Protein AF-A0A0Q7D150-F1 (afdb_monomer)

Radius of gyration: 13.7 Å; Cα contacts (8 Å, |Δi|>4): 30; chains: 1; bounding box: 31×14×39 Å

Structure (mmCIF, N/CA/C/O backbone):
data_AF-A0A0Q7D150-F1
#
_entry.id   AF-A0A0Q7D150-F1
#
loop_
_atom_site.group_PDB
_atom_site.id
_atom_site.type_symbol
_atom_site.label_atom_id
_atom_site.label_alt_id
_atom_site.label_comp_id
_atom_site.label_asym_id
_atom_site.label_entity_id
_atom_site.label_seq_id
_atom_site.pdbx_PDB_ins_code
_atom_site.Cartn_x
_atom_site.Cartn_y
_atom_site.Cartn_z
_atom_site.occupancy
_atom_site.B_iso_or_equiv
_atom_site.auth_seq_id
_atom_site.auth_comp_id
_atom_site.auth_asym_id
_atom_site.auth_atom_id
_atom_site.pdbx_PDB_model_num
ATOM 1 N N . MET A 1 1 ? 10.434 1.242 -22.261 1.00 45.94 1 MET A N 1
ATOM 2 C CA . MET A 1 1 ? 10.090 1.856 -20.962 1.00 45.94 1 MET A CA 1
ATOM 3 C C . MET A 1 1 ? 11.376 2.110 -20.198 1.00 45.94 1 MET A C 1
ATOM 5 O O . MET A 1 1 ? 12.152 1.176 -20.050 1.00 45.94 1 MET A O 1
ATOM 9 N N . SER A 1 2 ? 11.627 3.341 -19.756 1.00 51.25 2 SER A N 1
ATOM 10 C CA . SER A 1 2 ? 12.771 3.637 -18.887 1.00 51.25 2 SER A CA 1
ATOM 11 C C . SER A 1 2 ? 12.504 3.114 -17.466 1.00 51.25 2 SER A C 1
ATOM 13 O O . SER A 1 2 ? 11.375 3.256 -16.989 1.00 51.25 2 SER A O 1
ATOM 15 N N . PRO A 1 3 ? 13.509 2.568 -16.758 1.00 53.75 3 PRO A N 1
ATOM 16 C CA . PRO A 1 3 ? 13.354 2.062 -15.386 1.00 53.75 3 PRO A CA 1
ATOM 17 C C . PRO A 1 3 ? 12.913 3.146 -14.384 1.00 53.75 3 PRO A C 1
ATOM 19 O O . PRO A 1 3 ? 12.323 2.837 -13.356 1.00 53.75 3 PRO A O 1
ATOM 22 N N . ALA A 1 4 ? 13.103 4.425 -14.721 1.00 61.97 4 ALA A N 1
ATOM 23 C CA . ALA A 1 4 ? 12.669 5.572 -13.923 1.00 61.97 4 ALA A CA 1
ATOM 24 C C . ALA A 1 4 ? 11.143 5.825 -13.914 1.00 61.97 4 ALA A C 1
ATOM 26 O O . ALA A 1 4 ? 10.685 6.720 -13.210 1.00 61.97 4 ALA A O 1
ATOM 27 N N . SER A 1 5 ? 10.345 5.092 -14.702 1.00 81.50 5 SER A N 1
ATOM 28 C CA . SER A 1 5 ? 8.888 5.304 -14.794 1.00 81.50 5 SER A CA 1
ATOM 29 C C . SER A 1 5 ? 8.053 4.337 -13.949 1.00 81.50 5 SER A C 1
ATOM 31 O O . SER A 1 5 ? 6.825 4.456 -13.935 1.00 81.50 5 SER A O 1
ATOM 33 N N . ILE A 1 6 ? 8.679 3.375 -13.262 1.00 86.69 6 ILE A N 1
ATOM 34 C CA . ILE A 1 6 ? 7.952 2.445 -12.394 1.00 86.69 6 ILE A CA 1
ATOM 35 C C . ILE A 1 6 ? 7.438 3.215 -11.162 1.00 86.69 6 ILE A C 1
ATOM 37 O O . ILE A 1 6 ? 8.221 3.910 -10.513 1.00 86.69 6 ILE A O 1
ATOM 41 N N . PRO A 1 7 ? 6.138 3.128 -10.815 1.00 90.50 7 PRO A N 1
ATOM 42 C CA . PRO A 1 7 ? 5.617 3.780 -9.622 1.00 90.50 7 PRO A CA 1
ATOM 43 C C . PRO A 1 7 ? 6.282 3.205 -8.366 1.00 90.50 7 PRO A C 1
ATOM 45 O O . PRO A 1 7 ? 6.529 1.998 -8.309 1.00 90.50 7 PRO A O 1
ATOM 48 N N . PRO A 1 8 ? 6.527 4.021 -7.332 1.00 91.06 8 PRO A N 1
ATOM 49 C CA . PRO A 1 8 ? 7.043 3.511 -6.071 1.00 91.06 8 PRO A CA 1
ATOM 50 C C . PRO A 1 8 ? 6.023 2.563 -5.409 1.00 91.06 8 PRO A C 1
ATOM 52 O O . PRO A 1 8 ? 4.817 2.808 -5.519 1.00 91.06 8 PRO A O 1
ATOM 55 N N . PRO A 1 9 ? 6.474 1.502 -4.710 1.00 92.69 9 PRO A N 1
ATOM 56 C CA . PRO A 1 9 ? 5.589 0.666 -3.904 1.0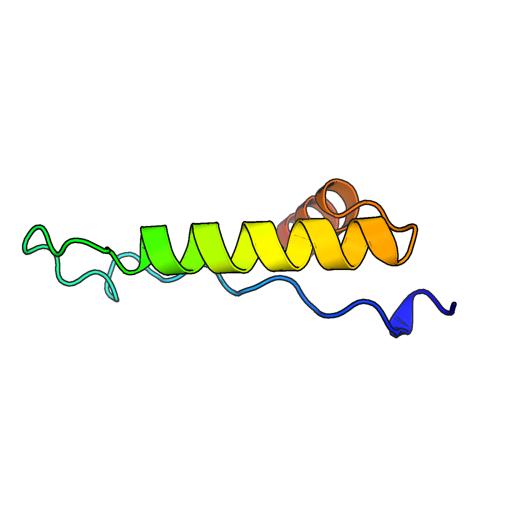0 92.69 9 PRO A CA 1
ATOM 57 C C . PRO A 1 9 ? 4.916 1.473 -2.787 1.00 92.69 9 PRO A C 1
ATOM 59 O O . PRO A 1 9 ? 5.485 2.479 -2.339 1.00 92.69 9 PRO A O 1
ATOM 62 N N . PRO A 1 10 ? 3.732 1.032 -2.321 1.00 94.44 10 PRO A N 1
ATOM 63 C CA . PRO A 1 10 ? 3.058 1.651 -1.190 1.00 94.44 10 PRO A CA 1
ATOM 64 C C . PRO A 1 10 ? 3.922 1.572 0.071 1.00 94.44 10 PRO A C 1
ATOM 66 O O . PRO A 1 10 ? 4.645 0.601 0.296 1.00 94.44 10 PRO A O 1
ATOM 69 N N . THR A 1 11 ? 3.836 2.604 0.903 1.00 91.88 11 THR A N 1
ATOM 70 C CA . THR A 1 11 ? 4.509 2.634 2.203 1.00 91.88 11 THR A CA 1
ATOM 71 C C . THR A 1 11 ? 3.757 1.743 3.182 1.00 91.88 11 THR A C 1
ATOM 73 O O . THR A 1 11 ? 2.536 1.849 3.302 1.00 91.88 11 THR A O 1
ATOM 76 N N . ARG A 1 12 ? 4.481 0.870 3.890 1.00 91.31 12 ARG A N 1
ATOM 77 C CA . ARG A 1 12 ? 3.891 0.047 4.947 1.00 91.31 12 ARG A CA 1
ATOM 78 C C . ARG A 1 12 ? 3.472 0.943 6.123 1.00 91.31 12 ARG A C 1
ATOM 80 O O . ARG A 1 12 ? 4.317 1.708 6.586 1.00 91.31 12 ARG A O 1
ATOM 87 N N . PRO A 1 13 ? 2.223 0.844 6.609 1.00 92.38 13 PRO A N 1
ATOM 88 C CA . PRO A 1 13 ? 1.781 1.605 7.772 1.00 92.38 13 PRO A CA 1
ATOM 89 C C . PRO A 1 13 ? 2.531 1.169 9.037 1.00 92.38 13 PRO A C 1
ATOM 91 O O . PRO A 1 13 ? 2.916 0.002 9.173 1.00 92.38 13 PRO A O 1
ATOM 94 N N . HIS A 1 14 ? 2.724 2.104 9.965 1.00 90.69 14 HIS A N 1
ATOM 95 C CA . HIS A 1 14 ? 3.309 1.833 11.275 1.00 90.69 14 HIS A CA 1
ATOM 96 C C . HIS A 1 14 ? 2.294 1.153 12.205 1.00 90.69 14 HIS A C 1
ATOM 98 O O . HIS A 1 14 ? 1.080 1.321 12.076 1.00 90.69 14 HIS A O 1
ATOM 104 N N . GLU A 1 15 ? 2.775 0.423 13.212 1.00 89.00 15 GLU A N 1
ATOM 105 C CA . GLU A 1 15 ? 1.908 -0.238 14.197 1.00 89.00 15 GLU A CA 1
ATOM 106 C C . GLU A 1 15 ? 1.083 0.739 15.044 1.00 89.00 15 GLU A C 1
ATOM 108 O O . GLU A 1 15 ? 0.071 0.347 15.627 1.00 89.00 15 GLU A O 1
ATOM 113 N N . ASP A 1 16 ? 1.510 1.998 15.130 1.00 90.06 16 ASP A N 1
ATOM 114 C CA . ASP A 1 16 ? 0.789 3.062 15.839 1.00 90.06 16 ASP A CA 1
ATOM 115 C C . ASP A 1 16 ? -0.338 3.679 15.002 1.00 90.06 16 ASP A C 1
ATOM 117 O O . ASP A 1 16 ? -1.244 4.298 15.553 1.00 90.06 16 ASP A O 1
ATOM 121 N N . GLU A 1 17 ? -0.324 3.476 13.682 1.00 88.44 17 GLU A N 1
ATOM 122 C CA . GLU A 1 17 ? -1.435 3.854 12.800 1.00 88.44 17 GLU A CA 1
ATOM 123 C C . GLU A 1 17 ? -2.567 2.815 12.845 1.00 88.44 17 GLU A C 1
ATOM 125 O O . GLU A 1 17 ? -3.695 3.078 12.423 1.00 88.44 17 GLU A O 1
ATOM 130 N N . CYS A 1 18 ? -2.295 1.626 13.392 1.00 90.31 18 CYS A N 1
ATOM 131 C CA . CYS A 1 18 ? -3.318 0.626 13.647 1.00 90.31 18 CYS A CA 1
ATOM 132 C C . CYS A 1 18 ? -4.219 1.066 14.808 1.00 90.31 18 CYS A C 1
ATOM 134 O O . CYS A 1 18 ? -3.759 1.336 15.915 1.00 90.31 18 CYS A O 1
ATOM 136 N N . CYS A 1 19 ? -5.539 1.033 14.592 1.00 89.00 19 CYS A N 1
ATOM 137 C CA . CYS A 1 19 ? -6.538 1.384 15.605 1.00 89.00 19 CYS A CA 1
ATOM 138 C C . CYS A 1 19 ? -6.476 0.503 16.875 1.00 89.00 19 CYS A C 1
ATOM 140 O O . CYS A 1 19 ? -7.088 0.859 17.881 1.00 89.00 19 CYS A O 1
ATOM 142 N N . ARG A 1 20 ? -5.812 -0.670 16.815 1.00 86.94 20 ARG A N 1
ATOM 143 C CA . ARG A 1 20 ? -5.692 -1.703 17.875 1.00 86.94 20 ARG A CA 1
ATOM 144 C C . ARG A 1 20 ? -7.020 -2.135 18.517 1.00 86.94 20 ARG A C 1
ATOM 146 O O . ARG A 1 20 ? -7.045 -2.666 19.622 1.00 86.94 20 ARG A O 1
ATOM 153 N N . ARG A 1 21 ? -8.136 -1.925 17.816 1.00 88.62 21 ARG A N 1
ATOM 154 C CA . ARG A 1 21 ? -9.506 -2.216 18.278 1.00 88.62 21 ARG A CA 1
ATOM 155 C C . ARG A 1 21 ? -10.170 -3.377 17.535 1.00 88.62 21 ARG A C 1
ATOM 157 O O . ARG A 1 21 ? -11.342 -3.637 17.766 1.00 88.62 21 ARG A O 1
ATOM 164 N N . GLY A 1 22 ? -9.434 -4.053 16.650 1.00 86.19 22 GLY A N 1
ATOM 165 C CA . GLY A 1 22 ? -9.978 -5.115 15.798 1.00 86.19 22 GLY A CA 1
ATOM 166 C C . GLY A 1 22 ? -10.814 -4.588 14.629 1.00 86.19 22 GLY A C 1
ATOM 167 O O . GLY A 1 22 ? -11.827 -5.185 14.291 1.00 86.19 22 GLY A O 1
ATOM 168 N N . CYS A 1 23 ? -10.431 -3.444 14.050 1.00 88.56 23 CYS A N 1
ATOM 169 C CA . CYS A 1 23 ? -11.100 -2.887 12.873 1.00 88.56 23 CYS A CA 1
ATOM 170 C C . CYS A 1 23 ? -10.932 -3.823 11.656 1.00 88.56 23 CYS A C 1
ATOM 172 O O . CYS A 1 23 ? -9.804 -4.226 11.378 1.00 88.56 23 CYS A O 1
ATOM 174 N N . ASP A 1 24 ? -12.018 -4.108 10.926 1.00 86.94 24 ASP A N 1
ATOM 175 C CA . ASP A 1 24 ? -12.024 -4.851 9.653 1.00 86.94 24 ASP A CA 1
ATOM 176 C C . ASP A 1 24 ? -12.792 -4.040 8.585 1.00 86.94 24 ASP A C 1
ATOM 178 O O . ASP A 1 24 ? -13.976 -3.740 8.790 1.00 86.94 24 ASP A O 1
ATOM 182 N N . PRO A 1 25 ? -12.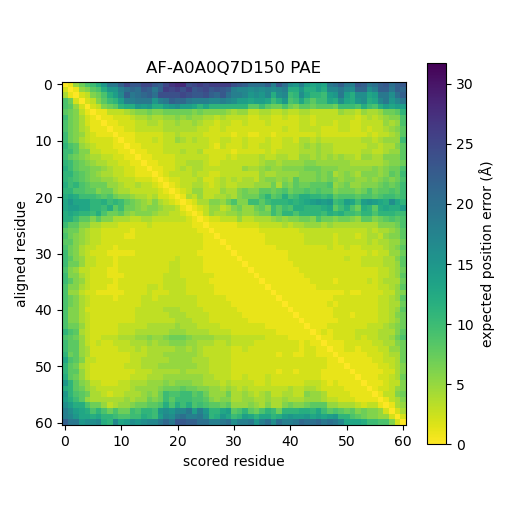150 -3.633 7.472 1.00 88.56 25 PRO A N 1
ATOM 183 C CA . PRO A 1 25 ? -10.749 -3.892 7.117 1.00 88.56 25 PRO A CA 1
ATOM 184 C C . PRO A 1 25 ? -9.750 -3.049 7.924 1.00 88.56 25 PRO A C 1
ATOM 186 O O . PRO A 1 25 ? -9.931 -1.844 8.131 1.00 88.56 25 PRO A O 1
ATOM 189 N N . CYS A 1 26 ? -8.668 -3.691 8.351 1.00 91.94 26 CYS A N 1
ATOM 190 C CA . CYS A 1 26 ? -7.529 -3.086 9.024 1.00 91.94 26 CYS A CA 1
ATOM 191 C C . CYS A 1 26 ? -6.701 -2.226 8.051 1.00 91.94 26 CYS A C 1
ATOM 193 O O . CYS A 1 26 ? -6.715 -2.422 6.835 1.00 91.94 26 CYS A O 1
ATOM 195 N N . ILE A 1 27 ? -5.917 -1.280 8.579 1.00 93.62 27 ILE A N 1
ATOM 196 C CA . ILE A 1 27 ? -4.970 -0.491 7.772 1.00 93.62 27 ILE A CA 1
ATOM 197 C C . ILE A 1 27 ? -3.951 -1.383 7.043 1.00 93.62 27 ILE A C 1
ATOM 199 O O . ILE A 1 27 ? -3.557 -1.080 5.917 1.00 93.62 27 ILE A O 1
ATOM 203 N N . PHE A 1 28 ? -3.582 -2.516 7.646 1.00 93.69 28 PHE A N 1
ATOM 204 C CA . PHE A 1 28 ? -2.727 -3.515 7.011 1.00 93.69 28 PHE A CA 1
ATOM 205 C C . PHE A 1 28 ? -3.426 -4.202 5.832 1.00 93.69 28 PHE A C 1
ATOM 207 O O . PHE A 1 28 ? -2.800 -4.359 4.790 1.00 93.69 28 PHE A O 1
ATOM 214 N N . ASP A 1 29 ? -4.728 -4.482 5.924 1.00 94.44 29 ASP A N 1
ATOM 215 C CA . ASP A 1 29 ? -5.491 -5.072 4.814 1.00 94.44 29 ASP A CA 1
ATOM 216 C C . ASP A 1 29 ? -5.573 -4.103 3.627 1.00 94.44 29 ASP A C 1
ATOM 218 O O . ASP A 1 29 ? -5.470 -4.493 2.463 1.00 94.44 29 ASP A O 1
ATOM 222 N N . TYR A 1 30 ? -5.735 -2.804 3.901 1.00 94.56 30 TYR A N 1
ATOM 223 C CA . TYR A 1 30 ? -5.663 -1.779 2.859 1.00 94.56 30 TYR A CA 1
ATOM 224 C C . TYR A 1 30 ? -4.278 -1.708 2.218 1.00 94.56 30 TYR A C 1
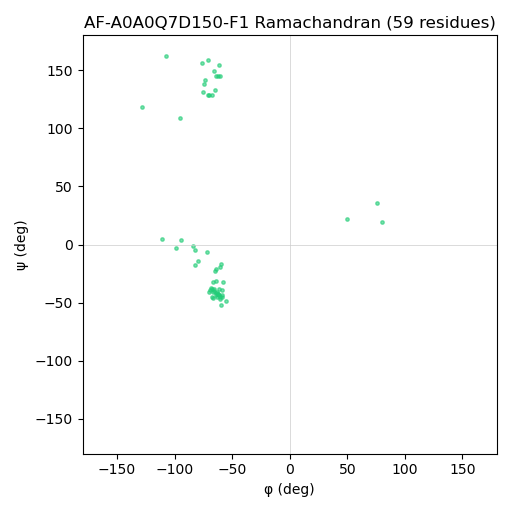ATOM 226 O O . TYR A 1 30 ? -4.183 -1.583 0.995 1.00 94.56 30 TYR A O 1
ATOM 234 N N . TYR A 1 31 ? -3.219 -1.801 3.023 1.00 95.44 31 TYR A N 1
ATOM 235 C CA . TYR A 1 31 ? -1.850 -1.850 2.526 1.00 95.44 31 TYR A CA 1
ATOM 236 C C . TYR A 1 31 ? -1.617 -3.069 1.627 1.00 95.44 31 TYR A C 1
ATOM 238 O O . TYR A 1 31 ? -1.100 -2.909 0.525 1.00 95.44 31 TYR A O 1
ATOM 246 N N . GLU A 1 32 ? -2.054 -4.260 2.034 1.00 95.56 32 GLU A N 1
ATOM 247 C CA . GLU A 1 32 ? -1.926 -5.483 1.235 1.00 95.56 32 GLU A CA 1
ATOM 248 C C . GLU A 1 32 ? -2.660 -5.362 -0.103 1.00 95.56 32 GLU A C 1
ATOM 250 O O . GLU A 1 32 ? -2.084 -5.637 -1.153 1.00 95.56 32 GLU A O 1
ATOM 255 N N . ARG A 1 33 ? -3.893 -4.837 -0.101 1.00 96.69 33 ARG A N 1
ATOM 256 C CA . ARG A 1 33 ? -4.648 -4.566 -1.339 1.00 96.69 33 ARG A CA 1
ATOM 257 C C . ARG A 1 33 ? -3.953 -3.546 -2.239 1.00 96.69 33 ARG A C 1
ATOM 259 O O . ARG A 1 33 ? -4.014 -3.654 -3.463 1.00 96.69 33 ARG A O 1
ATOM 266 N N . ALA A 1 34 ? -3.334 -2.518 -1.662 1.00 96.50 34 ALA A N 1
ATOM 267 C CA . ALA A 1 34 ? -2.574 -1.533 -2.426 1.00 96.50 34 ALA A CA 1
ATOM 268 C C . ALA A 1 34 ? -1.293 -2.146 -3.012 1.00 96.50 34 ALA A C 1
ATOM 270 O O . ALA A 1 34 ? -0.940 -1.849 -4.156 1.00 96.50 34 ALA A O 1
ATOM 271 N N . LEU A 1 35 ? -0.625 -3.014 -2.250 1.00 96.69 35 LEU A N 1
ATOM 272 C CA . LEU A 1 35 ? 0.586 -3.711 -2.663 1.00 96.69 35 LEU A CA 1
ATOM 273 C C . LEU A 1 35 ? 0.306 -4.701 -3.796 1.00 96.69 35 LEU A C 1
A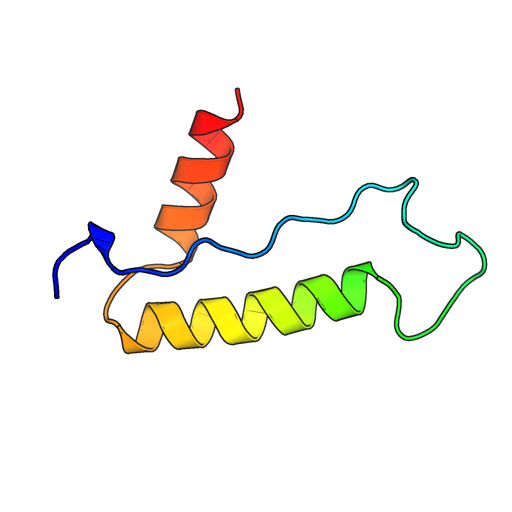TOM 275 O O . LEU A 1 35 ? 1.077 -4.751 -4.751 1.00 96.69 35 LEU A O 1
ATOM 279 N N . ASP A 1 36 ? -0.812 -5.419 -3.733 1.00 97.06 36 ASP A N 1
ATOM 280 C CA . ASP A 1 36 ? -1.277 -6.330 -4.782 1.00 97.06 36 ASP A CA 1
ATOM 281 C C . ASP A 1 36 ? -1.502 -5.585 -6.110 1.00 97.06 36 ASP A C 1
ATOM 283 O O . ASP A 1 36 ? -0.865 -5.874 -7.125 1.00 97.06 36 ASP A O 1
ATOM 287 N N . ARG A 1 37 ? -2.268 -4.484 -6.074 1.00 96.75 37 ARG A N 1
ATOM 288 C CA . ARG A 1 37 ? -2.487 -3.618 -7.251 1.00 96.75 37 ARG A CA 1
ATOM 289 C C . ARG A 1 37 ? -1.192 -3.054 -7.824 1.00 96.75 37 ARG A C 1
ATOM 291 O O . ARG A 1 37 ? -1.056 -2.902 -9.040 1.00 96.75 37 ARG A O 1
ATOM 298 N N . TRP A 1 38 ? -0.262 -2.670 -6.955 1.00 96.56 38 TRP A N 1
ATOM 299 C CA . TRP A 1 38 ? 1.041 -2.179 -7.383 1.00 96.56 38 TRP A CA 1
ATOM 300 C C . TRP A 1 38 ? 1.852 -3.292 -8.052 1.00 96.56 38 TRP A C 1
ATOM 302 O O . TRP A 1 38 ? 2.373 -3.081 -9.144 1.00 96.56 38 TRP A O 1
ATOM 312 N N . THR A 1 39 ? 1.890 -4.479 -7.451 1.00 96.06 39 THR A N 1
ATOM 313 C CA . THR A 1 39 ? 2.588 -5.665 -7.964 1.00 96.06 39 THR A CA 1
ATOM 314 C C . THR A 1 39 ? 2.120 -6.003 -9.377 1.00 96.06 39 THR A C 1
ATOM 316 O O . THR A 1 39 ? 2.945 -6.125 -10.286 1.00 96.06 39 THR A O 1
ATOM 319 N N . ASP A 1 40 ? 0.808 -6.056 -9.599 1.00 96.62 40 ASP A N 1
ATOM 320 C CA . ASP A 1 40 ? 0.225 -6.299 -10.922 1.00 96.62 40 ASP A CA 1
ATOM 321 C C . ASP A 1 40 ? 0.602 -5.218 -11.930 1.00 96.62 40 ASP A C 1
ATOM 323 O O . ASP A 1 40 ? 0.993 -5.502 -13.065 1.00 96.62 40 ASP A O 1
ATOM 327 N N . ARG A 1 41 ? 0.548 -3.954 -11.506 1.00 95.06 41 ARG A N 1
ATOM 328 C CA . ARG A 1 41 ? 0.918 -2.818 -12.348 1.00 95.06 41 ARG A CA 1
ATOM 329 C C . ARG A 1 41 ? 2.395 -2.859 -12.756 1.00 95.06 41 ARG A C 1
ATOM 331 O O . ARG A 1 41 ? 2.704 -2.543 -13.903 1.00 95.06 41 ARG A O 1
ATOM 338 N N . VAL A 1 42 ? 3.296 -3.230 -11.849 1.00 94.50 42 VAL A N 1
ATOM 339 C CA . VAL A 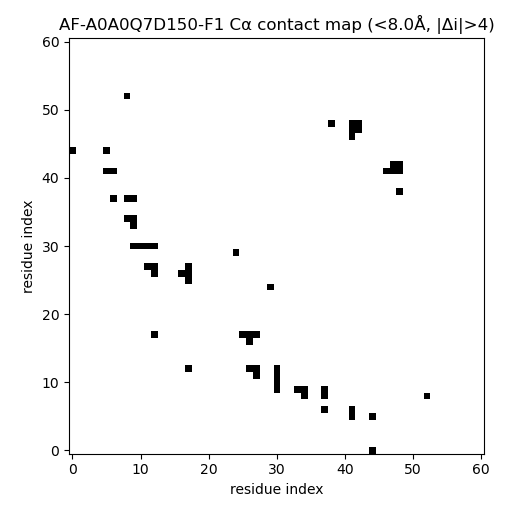1 42 ? 4.737 -3.366 -12.123 1.00 94.50 42 VAL A CA 1
ATOM 340 C C . VAL A 1 42 ? 5.008 -4.529 -13.071 1.00 94.50 42 VAL A C 1
ATOM 342 O O . VAL A 1 42 ? 5.719 -4.349 -14.062 1.00 94.50 42 VAL A O 1
ATOM 345 N N . ARG A 1 43 ? 4.377 -5.685 -12.833 1.00 94.12 43 ARG A N 1
ATOM 346 C CA . ARG A 1 43 ? 4.462 -6.849 -13.727 1.00 94.12 43 ARG A CA 1
ATOM 347 C C . ARG A 1 43 ? 3.976 -6.512 -15.134 1.00 94.12 43 ARG A C 1
ATOM 349 O O . ARG A 1 43 ? 4.649 -6.838 -16.106 1.00 94.12 43 ARG A O 1
ATOM 356 N N . ASN A 1 44 ? 2.868 -5.780 -15.253 1.00 95.00 44 ASN A N 1
ATOM 357 C CA . ASN A 1 44 ? 2.341 -5.325 -16.542 1.00 95.00 44 ASN A CA 1
ATOM 358 C C . ASN A 1 44 ? 3.274 -4.333 -17.267 1.00 95.00 44 ASN A C 1
ATOM 360 O O . ASN A 1 44 ? 3.214 -4.196 -18.485 1.00 95.00 44 ASN A O 1
ATOM 364 N N . MET A 1 45 ? 4.160 -3.647 -16.539 1.00 91.75 45 MET A N 1
ATOM 365 C CA . MET A 1 45 ? 5.216 -2.815 -17.129 1.00 91.75 45 MET A CA 1
ATOM 366 C C . MET A 1 45 ? 6.476 -3.605 -17.515 1.00 91.75 45 MET A C 1
ATOM 368 O O . MET A 1 45 ? 7.408 -3.011 -18.056 1.00 91.75 45 MET A O 1
ATOM 372 N N . GLY A 1 46 ? 6.510 -4.919 -17.268 1.00 92.56 46 GLY A N 1
ATOM 373 C CA . GLY A 1 46 ? 7.643 -5.793 -17.575 1.00 92.56 46 GLY A CA 1
ATOM 374 C C . GLY A 1 46 ? 8.781 -5.733 -16.553 1.00 92.56 46 GLY A C 1
ATOM 375 O O . GLY A 1 46 ? 9.906 -6.097 -16.884 1.00 92.56 46 GLY A O 1
ATOM 376 N N . ALA A 1 47 ? 8.513 -5.254 -15.336 1.00 91.56 47 ALA A N 1
ATOM 377 C CA . ALA A 1 47 ? 9.485 -5.197 -14.247 1.00 91.56 47 ALA A CA 1
ATOM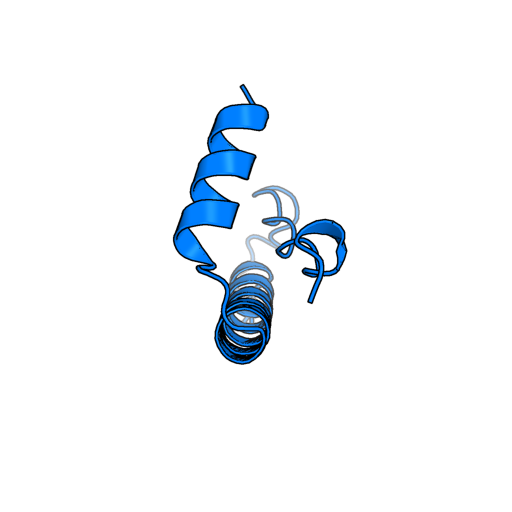 378 C C . ALA A 1 47 ? 9.178 -6.238 -13.156 1.00 91.56 47 ALA A C 1
ATOM 380 O O . ALA A 1 47 ? 8.060 -6.750 -13.067 1.00 91.56 47 ALA A O 1
ATOM 381 N N . ASP A 1 48 ? 10.174 -6.529 -12.315 1.00 92.75 48 ASP A N 1
ATOM 382 C CA . ASP A 1 48 ? 10.041 -7.444 -11.180 1.00 92.75 48 ASP A CA 1
ATOM 383 C C . ASP A 1 48 ? 9.737 -6.672 -9.876 1.00 92.75 48 ASP A C 1
ATOM 385 O O . ASP A 1 48 ? 10.619 -5.984 -9.348 1.00 92.75 48 ASP A O 1
ATOM 389 N N . PRO A 1 49 ? 8.507 -6.762 -9.333 1.00 93.06 49 PRO A N 1
ATOM 390 C CA . PRO A 1 49 ? 8.141 -6.080 -8.094 1.00 93.06 49 PRO A CA 1
ATOM 391 C C . PRO A 1 49 ? 8.928 -6.578 -6.876 1.00 93.06 49 PRO A C 1
ATOM 393 O O . PRO A 1 49 ? 9.207 -5.781 -5.982 1.00 93.06 49 PRO A O 1
ATOM 396 N N . GLU A 1 50 ? 9.331 -7.852 -6.826 1.00 93.00 50 GLU A N 1
ATOM 397 C CA . GLU A 1 50 ? 10.111 -8.369 -5.695 1.00 93.00 50 GLU A CA 1
ATOM 398 C C . GLU A 1 50 ? 11.524 -7.794 -5.673 1.00 93.00 50 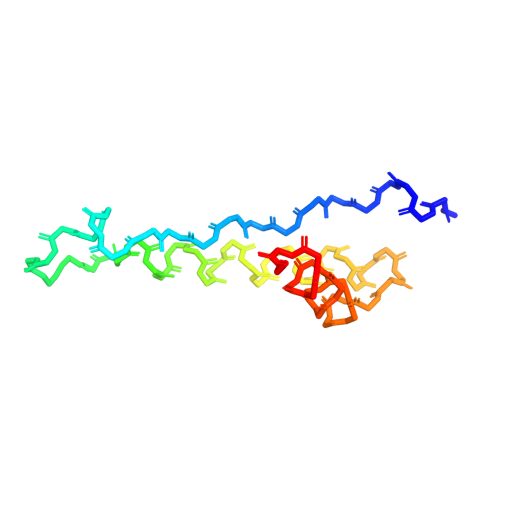GLU A C 1
ATOM 400 O O . GLU A 1 50 ? 12.024 -7.444 -4.601 1.00 93.00 50 GLU A O 1
ATOM 405 N N . ALA A 1 51 ? 12.163 -7.668 -6.839 1.00 92.50 51 ALA A N 1
ATOM 406 C CA . ALA A 1 51 ? 13.472 -7.032 -6.953 1.00 92.50 51 ALA A CA 1
ATOM 407 C C . ALA A 1 51 ? 13.432 -5.583 -6.438 1.00 92.50 51 ALA A C 1
ATOM 409 O O . ALA A 1 51 ? 14.274 -5.197 -5.628 1.00 92.50 51 ALA A O 1
ATOM 410 N N . ILE A 1 52 ? 12.402 -4.819 -6.820 1.00 91.00 52 ILE A N 1
ATOM 411 C CA . ILE A 1 52 ? 12.223 -3.426 -6.384 1.00 91.00 52 ILE A CA 1
ATOM 412 C C . ILE A 1 52 ? 12.002 -3.342 -4.869 1.00 91.00 52 ILE A C 1
ATOM 414 O O . ILE A 1 52 ? 12.587 -2.488 -4.203 1.00 91.00 52 ILE A O 1
ATOM 418 N N . LEU A 1 53 ? 11.172 -4.219 -4.296 1.00 90.69 53 LEU A N 1
ATOM 419 C CA . LEU A 1 53 ? 1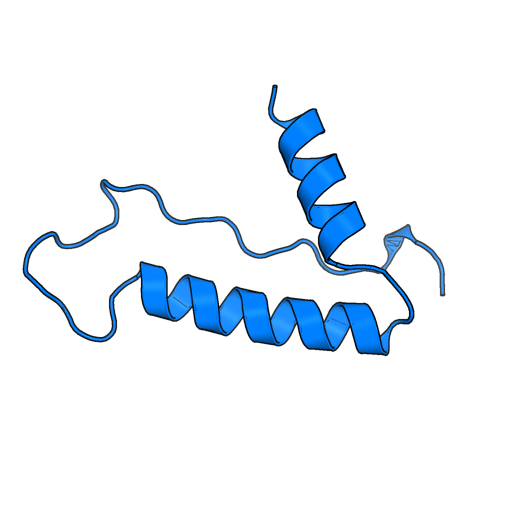0.943 -4.243 -2.848 1.00 90.69 53 LEU A CA 1
ATOM 420 C C . LEU A 1 53 ? 12.229 -4.566 -2.076 1.00 90.69 53 LEU A C 1
ATOM 422 O O . LEU A 1 53 ? 12.516 -3.905 -1.077 1.00 90.69 53 LEU A O 1
ATOM 426 N N . LYS A 1 54 ? 13.024 -5.534 -2.551 1.00 89.69 54 LYS A N 1
ATOM 427 C CA . LYS A 1 54 ? 14.319 -5.893 -1.950 1.00 89.69 54 LYS A CA 1
ATOM 428 C C . LYS A 1 54 ? 15.314 -4.736 -2.010 1.00 89.69 54 LYS A C 1
ATOM 430 O O . LYS A 1 54 ? 15.940 -4.431 -1.000 1.00 89.69 54 LYS A O 1
ATOM 435 N N . GLU A 1 55 ? 15.427 -4.065 -3.153 1.00 88.50 55 GLU A N 1
ATOM 436 C CA . GLU A 1 55 ? 16.317 -2.911 -3.325 1.00 88.50 55 GLU A CA 1
ATOM 437 C C . GLU A 1 55 ? 15.928 -1.747 -2.401 1.00 88.50 55 GLU A C 1
ATOM 439 O O . GLU A 1 55 ? 16.783 -1.152 -1.739 1.00 88.50 55 GLU A O 1
ATOM 444 N N . ARG A 1 56 ? 14.625 -1.461 -2.274 1.00 83.31 56 ARG A N 1
ATOM 445 C CA . ARG A 1 56 ? 14.130 -0.421 -1.359 1.00 83.31 56 ARG A CA 1
ATOM 446 C C . ARG A 1 56 ? 14.314 -0.778 0.112 1.00 83.31 56 ARG A C 1
ATOM 448 O O . ARG A 1 56 ? 14.620 0.114 0.894 1.00 83.31 56 ARG A O 1
ATOM 455 N N . ALA A 1 57 ? 14.145 -2.046 0.485 1.00 83.12 57 ALA A N 1
ATOM 456 C CA . ALA A 1 57 ?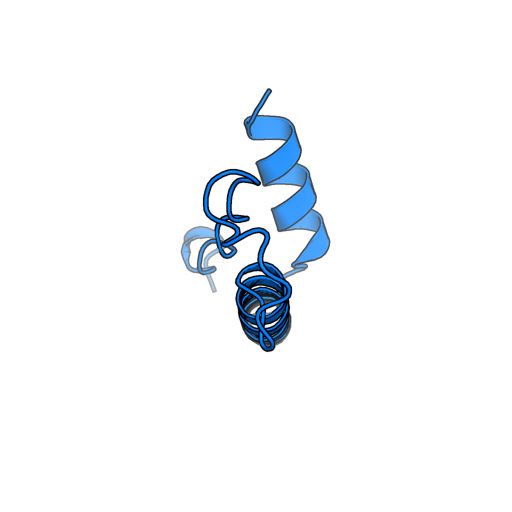 14.420 -2.510 1.842 1.00 83.12 57 ALA A CA 1
ATOM 457 C C . ALA A 1 57 ? 15.917 -2.408 2.180 1.00 83.12 57 ALA A C 1
ATOM 459 O O . ALA A 1 57 ? 16.265 -1.971 3.271 1.00 83.12 57 ALA A O 1
ATOM 460 N N . ALA A 1 58 ? 16.795 -2.743 1.230 1.00 79.12 58 ALA A N 1
ATOM 461 C CA . ALA A 1 58 ? 18.241 -2.607 1.386 1.00 79.12 58 ALA A CA 1
ATOM 462 C C . ALA A 1 58 ? 18.696 -1.140 1.482 1.00 79.12 58 ALA A C 1
ATOM 464 O O . ALA A 1 58 ? 19.653 -0.849 2.187 1.00 79.12 58 ALA A O 1
ATOM 465 N N . SER A 1 59 ? 17.996 -0.223 0.807 1.00 69.25 59 SER A N 1
ATOM 466 C CA . SER A 1 59 ? 18.288 1.221 0.825 1.00 69.25 59 SER A CA 1
ATOM 467 C C . SER A 1 59 ? 17.703 1.965 2.036 1.00 69.25 59 SER A C 1
ATOM 469 O O . SER A 1 59 ? 17.907 3.170 2.166 1.00 69.25 59 SER A O 1
ATOM 471 N N . ALA A 1 60 ? 16.926 1.284 2.883 1.00 63.41 60 ALA A N 1
ATOM 472 C CA . ALA A 1 60 ? 16.353 1.837 4.112 1.00 63.41 60 ALA A CA 1
ATOM 473 C C . ALA A 1 60 ? 17.214 1.555 5.366 1.00 63.41 60 ALA A C 1
ATOM 475 O O . ALA A 1 60 ? 16.789 1.897 6.471 1.00 63.41 60 ALA A O 1
ATOM 476 N N . LEU A 1 61 ? 18.385 0.925 5.188 1.00 49.91 61 LEU A N 1
ATOM 477 C CA . LEU A 1 61 ? 19.426 0.665 6.192 1.00 49.91 61 LEU A CA 1
ATOM 478 C C . LEU A 1 61 ? 20.572 1.673 6.053 1.00 49.91 61 LEU A C 1
ATOM 480 O O . LEU A 1 61 ? 21.130 2.051 7.106 1.00 49.91 61 LEU A O 1
#

Secondary structure (DSSP, 8-state):
--GGGSPPPPPPPPTTTS-SS--SS-HHHHHHHHHHHHHHHHHHTT--HHHHHHHHHHTT-

Sequence (61 aa):
MSPASIPPPPTRPHEDECCRRGCDPCIFDYYERALDRWTDRVRNMGADPEAILKERAASAL

Mean predicted aligned error: 5.13 Å

Foldseek 3Di:
DDPVPQDQQDDQDDPVVWPVPPDVVTPRVVSVVSRVVSCVVQVVVVHHSVVRVVVVVVVVD

Solvent-accessible surface area (backbone atoms only — not comparable to full-atom values): 3988 Å² total; per-residue (Å²): 134,65,84,87,72,65,78,79,76,74,78,81,82,57,81,83,74,45,84,87,74,80,61,83,84,34,69,64,55,54,44,51,56,50,41,50,56,44,40,53,54,34,44,75,72,74,46,62,49,66,61,54,52,52,52,53,58,64,71,73,112

pLDDT: mean 87.45, std 12.07, range [45.94, 97.06]